Protein AF-A0A7Z8E195-F1 (afdb_monomer_lite)

Structure (mmCIF, N/CA/C/O backbone):
data_AF-A0A7Z8E195-F1
#
_entry.id   AF-A0A7Z8E195-F1
#
loop_
_atom_site.group_PDB
_atom_site.id
_atom_site.type_symbol
_atom_site.label_atom_id
_atom_site.label_alt_id
_atom_site.label_comp_id
_atom_site.label_asym_id
_atom_site.label_entity_id
_atom_site.label_seq_id
_atom_site.pdbx_PDB_ins_code
_atom_site.Cartn_x
_atom_site.Cartn_y
_atom_site.Cartn_z
_atom_site.occupancy
_atom_site.B_iso_or_equiv
_atom_site.auth_seq_id
_atom_site.auth_comp_id
_atom_site.auth_asym_id
_atom_site.auth_atom_id
_atom_site.pdbx_PDB_model_num
ATOM 1 N N . LEU A 1 1 ? 27.278 -2.577 -7.201 1.00 84.19 1 LEU A N 1
ATOM 2 C CA . LEU A 1 1 ? 26.077 -2.029 -6.515 1.00 84.19 1 LEU A CA 1
ATOM 3 C C . LEU A 1 1 ? 25.370 -0.929 -7.317 1.00 84.19 1 LEU A C 1
ATOM 5 O O . LEU A 1 1 ? 24.160 -1.011 -7.458 1.00 84.19 1 LEU A O 1
ATOM 9 N N . ILE A 1 2 ?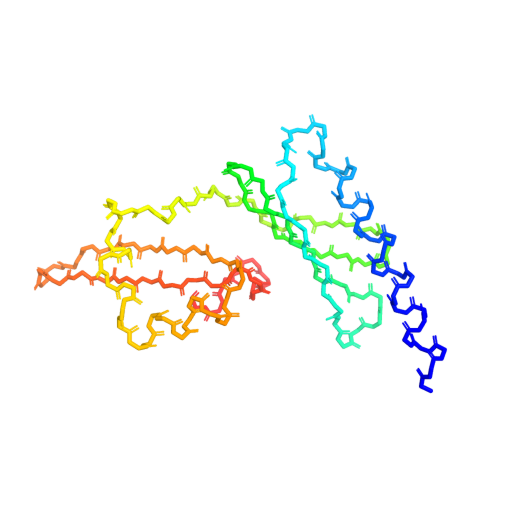 26.076 0.049 -7.899 1.00 95.19 2 ILE A N 1
ATOM 10 C CA . ILE A 1 2 ? 25.456 1.183 -8.627 1.00 95.19 2 ILE A CA 1
ATOM 11 C C . ILE A 1 2 ? 24.569 0.736 -9.806 1.00 95.19 2 ILE A C 1
ATOM 13 O O . ILE A 1 2 ? 23.389 1.075 -9.849 1.00 95.19 2 ILE A O 1
ATOM 17 N N . ILE A 1 3 ? 25.100 -0.089 -10.719 1.00 95.25 3 ILE A N 1
ATOM 18 C CA . ILE A 1 3 ? 24.363 -0.583 -11.901 1.00 95.25 3 ILE A CA 1
ATOM 19 C C . ILE A 1 3 ? 23.066 -1.297 -11.497 1.00 95.25 3 ILE A C 1
ATOM 21 O O . ILE A 1 3 ? 22.017 -1.071 -12.095 1.00 95.25 3 ILE A O 1
ATOM 25 N N . TYR A 1 4 ? 23.118 -2.112 -10.441 1.00 93.12 4 TYR A N 1
ATOM 26 C CA . TYR A 1 4 ? 21.950 -2.813 -9.911 1.00 93.12 4 TYR A CA 1
ATOM 27 C C . TYR A 1 4 ? 20.822 -1.837 -9.549 1.00 93.12 4 TYR A C 1
ATOM 29 O O . TYR A 1 4 ? 19.688 -2.022 -9.992 1.00 93.12 4 TYR A O 1
ATOM 37 N N . TYR A 1 5 ? 21.124 -0.768 -8.807 1.00 93.31 5 TYR A N 1
ATOM 38 C CA . TYR A 1 5 ? 20.111 0.219 -8.432 1.00 93.31 5 TYR A CA 1
ATOM 39 C C . TYR A 1 5 ? 19.608 1.023 -9.634 1.00 93.31 5 TYR A C 1
ATOM 41 O O . TYR A 1 5 ? 18.404 1.248 -9.725 1.00 93.31 5 TYR A O 1
ATOM 49 N N . ILE A 1 6 ? 20.467 1.362 -10.604 1.00 95.56 6 ILE A N 1
ATOM 50 C CA . ILE A 1 6 ? 20.041 2.008 -11.861 1.00 95.56 6 ILE A CA 1
ATOM 51 C C . ILE A 1 6 ? 18.995 1.149 -12.583 1.00 95.56 6 ILE A C 1
ATOM 53 O O . ILE A 1 6 ? 17.942 1.649 -12.985 1.00 95.56 6 ILE A O 1
ATOM 57 N N . VAL A 1 7 ? 19.255 -0.155 -12.723 1.00 94.31 7 VAL A N 1
ATOM 58 C CA . VAL A 1 7 ? 18.308 -1.084 -13.354 1.00 94.31 7 VAL A CA 1
ATOM 59 C C . VAL A 1 7 ? 17.014 -1.168 -12.545 1.00 94.31 7 VAL A C 1
ATOM 61 O O . VAL A 1 7 ? 15.929 -1.096 -13.122 1.00 94.31 7 VAL A O 1
ATOM 64 N N . ARG A 1 8 ? 17.097 -1.248 -11.211 1.00 93.69 8 ARG A N 1
ATOM 65 C CA . ARG A 1 8 ? 15.914 -1.298 -10.337 1.00 93.69 8 ARG A CA 1
ATOM 66 C C . ARG A 1 8 ? 15.046 -0.049 -10.465 1.00 93.69 8 ARG A C 1
ATOM 68 O O . ARG A 1 8 ? 13.836 -0.193 -10.614 1.00 93.69 8 ARG A O 1
ATOM 75 N N . PHE A 1 9 ? 15.634 1.145 -10.492 1.00 94.19 9 PHE A N 1
ATOM 76 C CA . PHE A 1 9 ? 14.886 2.389 -10.696 1.00 94.19 9 PHE A CA 1
ATOM 77 C C . PHE A 1 9 ? 14.206 2.438 -12.069 1.00 94.19 9 PHE A C 1
ATOM 79 O O . PHE A 1 9 ? 13.027 2.786 -12.160 1.00 94.19 9 PHE A O 1
ATOM 86 N N . LYS A 1 10 ? 14.902 2.017 -13.136 1.00 94.69 10 LYS A N 1
ATOM 87 C CA . LYS A 1 10 ? 14.307 1.922 -14.480 1.00 94.69 10 LYS A CA 1
ATOM 88 C C . LYS A 1 10 ? 13.117 0.960 -14.506 1.00 94.69 10 LYS A C 1
ATOM 90 O O . LYS A 1 10 ? 12.058 1.316 -15.017 1.00 94.69 10 LYS A O 1
ATOM 95 N N . MET A 1 11 ? 13.256 -0.229 -13.918 1.00 94.25 11 MET A N 1
ATOM 96 C CA . MET A 1 11 ? 12.164 -1.207 -13.825 1.00 94.25 11 MET A CA 1
ATOM 97 C C . MET A 1 11 ? 10.973 -0.667 -13.032 1.00 94.25 11 MET A C 1
ATOM 99 O O . MET A 1 11 ? 9.839 -0.784 -13.488 1.00 94.25 11 MET A O 1
ATOM 103 N N . GLN A 1 12 ? 11.224 -0.037 -11.883 1.00 94.75 12 GLN A N 1
ATOM 104 C CA . GLN A 1 12 ? 10.179 0.562 -11.055 1.00 94.75 12 GLN A CA 1
ATOM 105 C C . GLN A 1 12 ? 9.378 1.613 -11.835 1.00 94.75 12 GLN A C 1
ATOM 107 O O . GLN A 1 12 ? 8.150 1.620 -11.766 1.00 94.75 12 GLN A O 1
ATOM 112 N N . SER A 1 13 ? 10.060 2.460 -12.614 1.00 93.62 13 SER A N 1
ATOM 113 C CA . SER A 1 13 ? 9.423 3.472 -13.464 1.00 93.62 13 SER A CA 1
ATOM 114 C C . SER A 1 13 ? 8.544 2.847 -14.557 1.00 93.62 13 SER A C 1
ATOM 116 O O . SER A 1 13 ? 7.396 3.254 -14.741 1.00 93.62 13 SER A O 1
ATOM 118 N N . ILE A 1 14 ? 9.038 1.799 -15.227 1.00 93.56 14 ILE A N 1
ATOM 119 C CA . ILE A 1 14 ? 8.279 1.069 -16.256 1.00 93.56 14 ILE A CA 1
ATOM 120 C C . ILE A 1 14 ? 7.008 0.453 -15.661 1.00 93.56 14 ILE A C 1
ATOM 122 O O . ILE A 1 14 ? 5.923 0.641 -16.207 1.00 93.56 14 ILE A O 1
ATOM 126 N N . ILE A 1 15 ? 7.128 -0.238 -14.524 1.00 93.38 15 ILE A N 1
ATOM 127 C CA . ILE A 1 15 ? 5.989 -0.873 -13.845 1.00 93.38 15 ILE A CA 1
ATOM 128 C C . ILE A 1 15 ? 4.980 0.186 -13.399 1.00 93.38 15 ILE A C 1
ATOM 130 O O . ILE A 1 15 ? 3.783 0.009 -13.602 1.00 93.38 15 ILE A O 1
ATOM 134 N N . LYS A 1 16 ? 5.449 1.313 -12.849 1.00 92.56 16 LYS A N 1
ATOM 135 C CA . LYS A 1 16 ? 4.587 2.434 -12.453 1.00 92.56 16 LYS A CA 1
ATOM 136 C C . LYS A 1 16 ? 3.775 2.957 -13.640 1.00 92.56 16 LYS A C 1
ATOM 138 O O . LYS A 1 16 ? 2.568 3.124 -13.518 1.00 92.56 16 LYS A O 1
ATOM 143 N N . SER A 1 17 ? 4.418 3.176 -14.788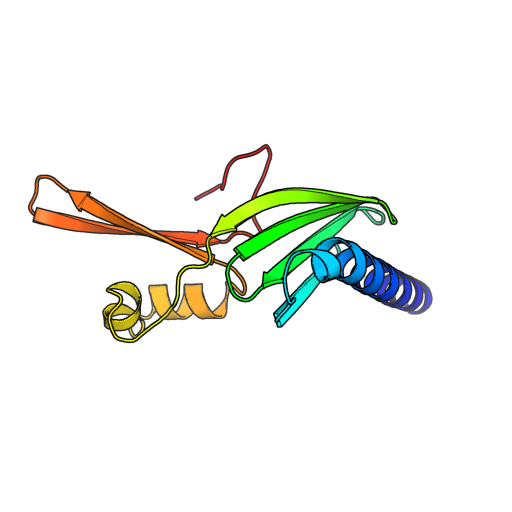 1.00 91.00 17 SER A N 1
ATOM 144 C CA . SER A 1 17 ? 3.736 3.640 -16.003 1.00 91.00 17 SER A CA 1
ATOM 145 C C . SER A 1 17 ? 2.694 2.634 -16.504 1.00 91.00 17 SER A C 1
ATOM 147 O O . SER A 1 17 ? 1.577 3.022 -16.832 1.00 91.00 17 SER A O 1
ATOM 149 N N . GLN A 1 18 ? 3.025 1.342 -16.522 1.00 90.50 18 GLN A N 1
ATOM 150 C CA . GLN A 1 18 ? 2.101 0.297 -16.969 1.00 90.50 18 GLN A CA 1
ATOM 151 C C . GLN A 1 18 ? 0.901 0.136 -16.037 1.00 90.50 18 GLN A C 1
ATOM 153 O O . GLN A 1 18 ? -0.225 0.004 -16.505 1.00 90.50 18 GLN A O 1
ATOM 158 N N . ALA A 1 19 ? 1.129 0.188 -14.727 1.00 88.44 19 ALA A N 1
ATOM 159 C CA . ALA A 1 19 ? 0.058 0.045 -13.754 1.00 88.44 19 ALA A CA 1
ATOM 160 C C . ALA A 1 19 ? -0.899 1.245 -13.785 1.00 88.44 19 ALA A C 1
ATOM 162 O O . ALA A 1 19 ? -2.103 1.059 -13.653 1.00 88.44 19 ALA A O 1
ATOM 163 N N . LEU A 1 20 ? -0.381 2.457 -14.034 1.00 86.62 20 LEU A N 1
ATOM 164 C CA . LEU A 1 20 ? -1.219 3.632 -14.278 1.00 86.62 20 LEU A CA 1
ATOM 165 C C . LEU A 1 20 ? -2.102 3.436 -15.510 1.00 86.62 20 LEU A C 1
ATOM 167 O O . LEU A 1 20 ? -3.306 3.620 -15.402 1.00 86.62 20 LEU A O 1
ATOM 171 N N . LYS A 1 21 ? -1.533 3.000 -16.642 1.00 86.69 21 LYS A N 1
ATOM 172 C CA . LYS A 1 21 ? -2.308 2.741 -17.867 1.00 86.69 21 LYS A CA 1
ATOM 173 C C . LYS A 1 21 ? -3.426 1.721 -17.653 1.00 86.69 21 LYS A C 1
ATOM 175 O O . LYS A 1 21 ? -4.508 1.914 -18.171 1.00 86.69 21 LYS A O 1
ATOM 180 N N . HIS A 1 22 ? -3.177 0.671 -16.871 1.00 82.50 22 HIS A N 1
ATOM 181 C CA . HIS A 1 22 ? -4.171 -0.379 -16.630 1.00 82.50 22 HIS A CA 1
ATOM 182 C C . HIS A 1 22 ? -5.396 0.097 -15.835 1.00 82.50 22 HIS A C 1
ATOM 184 O O . HIS A 1 22 ? -6.450 -0.512 -15.939 1.00 82.50 22 HIS A O 1
ATOM 190 N N . ILE A 1 23 ? -5.255 1.144 -15.013 1.00 79.75 23 ILE A N 1
ATOM 191 C CA . ILE A 1 23 ? -6.340 1.636 -14.146 1.00 79.75 23 ILE A CA 1
ATOM 192 C C . ILE A 1 23 ? -6.952 2.942 -14.662 1.00 79.75 23 ILE A C 1
ATOM 194 O O . ILE A 1 23 ? -8.117 3.206 -14.377 1.00 79.75 23 ILE A O 1
ATOM 198 N N . HIS A 1 24 ? -6.199 3.741 -15.425 1.00 74.88 24 HIS A N 1
ATOM 199 C CA . HIS A 1 24 ? -6.613 5.077 -15.863 1.00 74.88 24 HIS A CA 1
ATOM 200 C C . HIS A 1 24 ? -7.936 5.088 -16.638 1.00 74.88 24 HIS A C 1
ATOM 202 O O . HIS A 1 24 ? -8.697 6.039 -16.499 1.00 74.88 24 HIS A O 1
ATOM 208 N N . ASP A 1 25 ? -8.226 4.024 -17.387 1.00 68.75 25 ASP A N 1
ATOM 209 C CA . ASP A 1 25 ? -9.444 3.924 -18.195 1.00 68.75 25 ASP A CA 1
ATOM 210 C C . ASP A 1 25 ? -10.711 3.710 -17.343 1.00 68.75 25 ASP A C 1
ATOM 212 O O . ASP A 1 25 ? -11.810 4.045 -17.775 1.00 68.75 25 ASP A O 1
ATOM 216 N N . GLU A 1 26 ? -10.577 3.188 -16.117 1.00 69.25 26 GLU A N 1
ATOM 217 C CA . GLU A 1 26 ? -11.720 2.879 -15.248 1.00 69.25 26 GLU A CA 1
ATOM 218 C C . GLU A 1 26 ? -11.824 3.794 -14.019 1.00 69.25 26 GLU A C 1
ATOM 220 O O . GLU A 1 26 ? -12.921 4.049 -13.522 1.00 69.25 26 GLU A O 1
ATOM 225 N N . HIS A 1 27 ? -10.694 4.235 -13.457 1.00 76.44 27 HIS A N 1
ATOM 226 C CA . HIS A 1 27 ? -10.657 4.978 -12.196 1.00 76.44 27 HIS A CA 1
ATOM 227 C C . HIS A 1 27 ? -9.486 5.966 -12.173 1.00 76.44 27 HIS A C 1
ATOM 229 O O . HIS A 1 27 ? -8.367 5.624 -12.551 1.00 76.44 27 HIS A O 1
ATOM 235 N N . HIS A 1 28 ? -9.696 7.163 -11.620 1.00 77.94 28 HIS A N 1
ATOM 236 C CA . HIS A 1 28 ? -8.631 8.155 -11.451 1.00 77.94 28 HIS A CA 1
ATOM 237 C C . HIS A 1 28 ? -7.636 7.722 -10.352 1.00 77.94 28 HIS A C 1
ATOM 239 O O . HIS A 1 28 ? -8.018 7.617 -9.178 1.00 77.94 28 HIS A O 1
ATOM 245 N N . PRO A 1 29 ? -6.356 7.451 -10.687 1.00 79.44 29 PRO A N 1
ATOM 246 C CA . PRO A 1 29 ? -5.356 7.056 -9.704 1.00 79.44 29 PRO A CA 1
ATOM 247 C C . PRO A 1 29 ? -4.829 8.283 -8.948 1.00 79.44 29 PRO A C 1
ATOM 249 O O . PRO A 1 29 ? -4.228 9.182 -9.526 1.00 79.44 29 PRO A O 1
ATOM 252 N N . VAL A 1 30 ? -5.000 8.288 -7.627 1.00 81.88 30 VAL A N 1
ATOM 253 C CA . VAL A 1 30 ? -4.506 9.334 -6.717 1.00 81.88 30 VAL A CA 1
ATOM 254 C C . VAL A 1 30 ? -3.048 9.080 -6.349 1.00 81.88 30 VAL A C 1
ATOM 256 O O . VAL A 1 30 ? -2.230 9.997 -6.280 1.00 81.88 30 VAL A O 1
ATOM 259 N N . LYS A 1 31 ? -2.705 7.818 -6.072 1.00 84.38 31 LYS A N 1
ATOM 260 C CA . LYS A 1 31 ? -1.360 7.440 -5.637 1.00 84.38 31 LYS A CA 1
ATOM 261 C C . LYS A 1 31 ? -1.017 6.044 -6.115 1.00 84.38 31 LYS A C 1
ATOM 263 O O . LYS A 1 31 ? -1.862 5.162 -6.136 1.00 84.38 31 LYS A O 1
ATOM 268 N N . ILE A 1 32 ? 0.244 5.841 -6.465 1.00 88.56 32 ILE A N 1
ATOM 269 C CA . ILE A 1 32 ? 0.767 4.540 -6.864 1.00 88.56 32 ILE A CA 1
ATOM 270 C C . ILE A 1 32 ? 2.042 4.244 -6.088 1.00 88.56 32 ILE A C 1
ATOM 272 O O . ILE A 1 32 ? 2.955 5.073 -6.020 1.00 88.56 32 ILE A O 1
ATOM 276 N N . PHE A 1 33 ? 2.110 3.040 -5.539 1.00 89.31 33 PHE A N 1
ATOM 277 C CA . PHE A 1 33 ? 3.284 2.509 -4.877 1.00 89.31 33 PHE A CA 1
ATOM 278 C C . PHE A 1 33 ? 3.764 1.271 -5.618 1.00 89.31 33 PHE A C 1
ATOM 280 O O . PHE A 1 33 ? 3.020 0.325 -5.860 1.00 89.31 33 PHE A O 1
ATOM 287 N N . VAL A 1 34 ? 5.041 1.284 -5.985 1.00 92.12 34 VAL A N 1
ATOM 288 C CA . VAL A 1 34 ? 5.710 0.140 -6.602 1.00 92.12 34 VAL A CA 1
ATOM 289 C C . VAL A 1 34 ? 6.921 -0.173 -5.750 1.00 92.12 34 VAL A C 1
ATOM 291 O O . VAL A 1 34 ? 7.860 0.623 -5.708 1.00 92.12 34 VAL A O 1
ATOM 294 N N . ALA A 1 35 ? 6.890 -1.303 -5.049 1.00 91.00 35 ALA A N 1
ATOM 295 C CA . ALA A 1 35 ? 7.930 -1.674 -4.102 1.00 91.00 35 ALA A CA 1
ATOM 296 C C . ALA A 1 35 ? 8.722 -2.902 -4.583 1.00 91.00 35 ALA A C 1
ATOM 298 O O . ALA A 1 35 ? 8.128 -3.915 -4.979 1.00 91.00 35 ALA A O 1
ATOM 299 N N . PRO A 1 36 ? 10.064 -2.845 -4.524 1.00 92.62 36 PRO A N 1
ATOM 300 C CA . PRO A 1 36 ? 10.907 -3.994 -4.818 1.00 92.62 36 PRO A CA 1
ATOM 301 C C . PRO A 1 36 ? 10.652 -5.160 -3.851 1.00 92.62 36 PRO A C 1
ATOM 303 O O . PRO A 1 36 ? 10.328 -4.958 -2.680 1.00 92.62 36 PRO A O 1
ATOM 306 N N . THR A 1 37 ? 10.868 -6.395 -4.314 1.00 91.62 37 THR A N 1
ATOM 307 C CA . THR A 1 37 ? 10.986 -7.573 -3.433 1.00 91.62 37 THR A CA 1
ATOM 308 C C . THR A 1 37 ? 12.389 -8.178 -3.509 1.00 91.62 37 THR A C 1
ATOM 310 O O . THR A 1 37 ? 13.194 -7.776 -4.357 1.00 91.62 37 THR A O 1
ATOM 313 N N . MET A 1 38 ? 12.667 -9.164 -2.645 1.00 89.94 38 MET A N 1
ATOM 314 C CA . MET A 1 38 ? 13.898 -9.966 -2.701 1.00 89.94 38 MET A CA 1
ATOM 315 C C . MET A 1 38 ? 14.055 -10.695 -4.045 1.00 89.94 38 MET A C 1
ATOM 317 O O . MET A 1 38 ? 15.166 -10.850 -4.538 1.00 89.94 38 MET A O 1
ATOM 321 N N . LYS A 1 39 ? 12.948 -11.109 -4.680 1.00 92.06 39 LYS A N 1
ATOM 322 C CA . LYS A 1 39 ? 12.979 -11.706 -6.021 1.00 92.06 39 LYS A CA 1
ATOM 323 C C . LYS A 1 39 ? 13.073 -10.587 -7.059 1.00 92.06 39 LYS A C 1
ATOM 325 O O . LYS A 1 39 ? 12.172 -9.759 -7.155 1.00 92.06 39 LYS A O 1
ATOM 330 N N . PHE A 1 40 ? 14.137 -10.580 -7.862 1.00 90.75 40 PHE A N 1
ATOM 331 C CA . PHE A 1 40 ? 14.474 -9.459 -8.751 1.00 90.75 40 PHE A CA 1
ATOM 332 C C . PHE A 1 40 ? 13.344 -9.040 -9.710 1.00 90.75 40 PHE A C 1
ATOM 334 O O . PHE A 1 40 ? 13.054 -7.852 -9.846 1.00 90.75 40 PHE A O 1
ATOM 341 N N . MET A 1 41 ? 12.663 -10.010 -10.324 1.00 93.31 41 MET A N 1
ATOM 342 C CA . MET A 1 41 ? 11.559 -9.749 -11.256 1.00 93.31 41 MET A CA 1
ATOM 343 C C . MET A 1 41 ? 10.215 -9.514 -10.569 1.00 93.31 41 MET A C 1
ATOM 345 O O . MET A 1 41 ? 9.271 -9.101 -11.231 1.00 93.31 41 MET A O 1
ATOM 349 N N . LYS A 1 42 ? 10.098 -9.763 -9.261 1.00 94.00 42 LYS A N 1
ATOM 350 C CA . LYS A 1 42 ? 8.833 -9.631 -8.541 1.00 94.00 42 LYS A CA 1
ATOM 351 C C . LYS A 1 42 ? 8.764 -8.282 -7.838 1.00 94.00 42 LYS A C 1
ATOM 353 O O . LYS A 1 42 ? 9.636 -7.934 -7.039 1.00 94.00 42 LYS A O 1
ATOM 358 N N . TRP A 1 43 ? 7.674 -7.576 -8.081 1.00 94.06 43 TRP A N 1
ATOM 359 C CA . TRP A 1 43 ? 7.380 -6.270 -7.509 1.00 94.06 43 TRP A CA 1
ATOM 360 C C . TRP A 1 43 ? 6.000 -6.293 -6.865 1.00 94.06 43 TRP A C 1
ATOM 362 O O . TRP A 1 43 ? 5.110 -7.020 -7.308 1.00 94.06 43 TRP A O 1
ATOM 372 N N . ARG A 1 44 ? 5.832 -5.520 -5.796 1.00 91.75 44 ARG A N 1
ATOM 373 C CA . ARG A 1 44 ? 4.514 -5.209 -5.235 1.00 91.75 44 ARG A CA 1
ATOM 374 C C . ARG A 1 44 ? 4.009 -3.939 -5.895 1.00 91.75 44 ARG A C 1
ATOM 376 O O . ARG A 1 44 ? 4.794 -3.008 -6.069 1.00 91.75 44 ARG A O 1
ATOM 383 N N . VAL A 1 45 ? 2.745 -3.941 -6.291 1.00 92.12 45 VAL A N 1
ATOM 384 C CA . VAL A 1 45 ? 2.099 -2.820 -6.969 1.00 92.12 45 VAL A CA 1
ATOM 385 C C . VAL A 1 45 ? 0.808 -2.525 -6.231 1.00 92.12 45 VAL A C 1
ATOM 387 O O . VAL A 1 45 ? -0.032 -3.406 -6.084 1.00 92.12 45 VAL A O 1
ATOM 390 N N . GLU A 1 46 ? 0.666 -1.295 -5.770 1.00 90.00 46 GLU A N 1
ATOM 391 C CA . GLU A 1 46 ? -0.504 -0.815 -5.047 1.00 90.00 46 GLU A CA 1
ATOM 392 C C . GLU A 1 46 ? -0.954 0.495 -5.682 1.00 90.00 46 GLU A C 1
ATOM 394 O O . GLU A 1 46 ? -0.130 1.374 -5.955 1.00 90.00 46 GLU A O 1
ATOM 399 N N . ILE A 1 47 ? -2.252 0.625 -5.942 1.00 90.31 47 ILE A N 1
ATOM 400 C CA . ILE A 1 47 ? -2.825 1.831 -6.539 1.00 90.31 47 ILE A CA 1
ATOM 401 C C . ILE A 1 47 ? -4.001 2.284 -5.696 1.00 90.31 47 ILE A C 1
ATOM 403 O O . ILE A 1 47 ? -4.952 1.538 -5.489 1.00 90.31 47 ILE A O 1
ATOM 407 N N . HIS A 1 48 ? -3.931 3.530 -5.247 1.00 88.69 48 HIS A N 1
ATOM 408 C CA . HIS A 1 48 ? -5.033 4.223 -4.610 1.00 88.69 48 HIS A CA 1
ATOM 409 C C . HIS A 1 48 ? -5.772 5.011 -5.668 1.00 88.69 48 HIS A C 1
ATOM 411 O O . HIS A 1 48 ? -5.180 5.839 -6.366 1.00 88.69 48 HIS A O 1
ATOM 417 N N . THR A 1 49 ? -7.070 4.796 -5.735 1.00 89.12 49 THR A N 1
ATOM 418 C CA . THR A 1 49 ? -7.987 5.633 -6.501 1.00 89.12 49 THR A CA 1
ATOM 419 C C . THR A 1 49 ? -8.870 6.415 -5.534 1.00 89.12 49 THR A C 1
ATOM 421 O O . THR A 1 49 ? -8.708 6.354 -4.310 1.00 89.12 49 THR A O 1
ATOM 424 N N . GLU A 1 50 ? -9.800 7.192 -6.068 1.00 86.25 50 GLU A N 1
ATOM 425 C CA . GLU A 1 50 ? -10.781 7.911 -5.253 1.00 86.25 50 GLU A CA 1
ATOM 426 C C . GLU A 1 50 ? -11.669 6.949 -4.450 1.00 86.25 50 GLU A C 1
ATOM 428 O O . GLU A 1 50 ? -11.908 7.174 -3.265 1.00 86.25 50 GLU A O 1
ATOM 433 N N . ASN A 1 51 ? -12.079 5.837 -5.071 1.00 88.44 51 ASN A N 1
ATOM 434 C CA . ASN A 1 51 ? -13.102 4.935 -4.533 1.00 88.44 51 ASN A CA 1
ATOM 435 C C . ASN A 1 51 ? -12.583 3.544 -4.151 1.00 88.44 51 ASN A C 1
ATOM 437 O O . ASN A 1 51 ? -13.228 2.848 -3.366 1.00 88.44 51 ASN A O 1
ATOM 441 N N . TYR A 1 52 ? -11.442 3.124 -4.698 1.00 90.12 52 TYR A N 1
ATOM 442 C CA . TYR A 1 52 ? -10.901 1.775 -4.526 1.00 90.12 52 TYR A CA 1
ATOM 443 C C . TYR A 1 52 ? -9.389 1.767 -4.327 1.00 90.12 52 TYR A C 1
ATOM 445 O O . TYR A 1 52 ? -8.658 2.564 -4.917 1.00 90.12 52 TYR A O 1
ATOM 453 N N . ASP A 1 53 ? -8.938 0.787 -3.562 1.00 90.25 53 ASP A N 1
ATOM 454 C CA . ASP A 1 53 ? -7.542 0.453 -3.359 1.00 90.25 53 ASP A CA 1
ATOM 455 C C . ASP A 1 53 ? -7.255 -0.896 -4.028 1.00 90.25 53 ASP A C 1
ATOM 457 O O . ASP A 1 53 ? -7.893 -1.912 -3.737 1.00 90.25 53 ASP A O 1
ATOM 461 N N . TYR A 1 54 ? -6.306 -0.895 -4.960 1.00 90.44 54 TYR A N 1
ATOM 462 C CA . TYR A 1 54 ? -5.906 -2.064 -5.735 1.00 90.44 54 TYR A CA 1
ATOM 463 C C . TYR A 1 54 ? -4.589 -2.607 -5.206 1.00 90.44 54 TYR A C 1
ATOM 465 O O . TYR A 1 54 ? -3.600 -1.875 -5.121 1.00 90.44 54 TYR A O 1
ATOM 473 N N . VAL A 1 55 ? -4.555 -3.906 -4.913 1.00 90.88 55 VAL A N 1
ATOM 474 C CA . VAL A 1 55 ? -3.359 -4.602 -4.430 1.00 90.88 55 VAL A CA 1
ATOM 475 C C . VAL A 1 55 ? -2.966 -5.661 -5.438 1.00 90.88 55 VAL A C 1
ATOM 477 O O . VAL A 1 55 ? -3.748 -6.542 -5.791 1.00 90.88 55 VAL A O 1
ATOM 480 N N . GLY A 1 56 ? -1.724 -5.605 -5.894 1.00 91.50 56 GLY A N 1
ATOM 481 C CA . GLY A 1 56 ? -1.241 -6.479 -6.940 1.00 91.50 56 GLY A CA 1
ATOM 482 C C . GLY A 1 56 ? 0.247 -6.753 -6.874 1.00 91.50 56 GLY A C 1
ATOM 483 O O . GLY A 1 56 ? 1.002 -6.309 -6.001 1.00 91.50 56 GLY A O 1
ATOM 484 N N . ARG A 1 57 ? 0.680 -7.553 -7.838 1.00 92.25 57 ARG A N 1
ATOM 485 C CA . ARG A 1 57 ? 2.080 -7.901 -8.037 1.00 92.25 57 ARG A CA 1
ATOM 486 C C . ARG A 1 57 ? 2.421 -7.772 -9.503 1.00 92.25 57 ARG A C 1
ATOM 488 O O . ARG A 1 57 ? 1.618 -8.119 -10.361 1.00 92.25 57 ARG A O 1
ATOM 495 N N . ALA A 1 58 ? 3.640 -7.331 -9.764 1.00 94.06 58 ALA A N 1
ATOM 496 C CA . ALA A 1 58 ? 4.233 -7.405 -11.085 1.00 94.06 58 ALA A CA 1
ATOM 497 C C . ALA A 1 58 ? 5.285 -8.511 -11.127 1.00 94.06 58 ALA A C 1
ATOM 499 O O . ALA A 1 58 ? 6.104 -8.634 -10.210 1.00 94.06 58 ALA A O 1
ATOM 50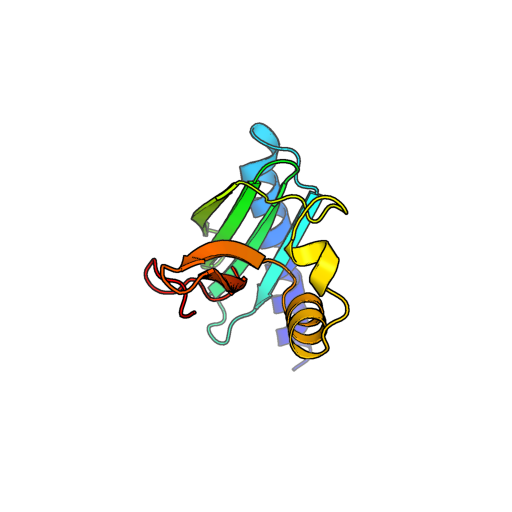0 N N . TYR A 1 59 ? 5.272 -9.297 -12.199 1.00 93.38 59 TYR A N 1
ATOM 501 C CA . TYR A 1 59 ? 6.386 -10.150 -12.593 1.00 93.38 59 TYR A CA 1
ATOM 502 C C . TYR A 1 59 ? 6.975 -9.602 -13.896 1.00 93.38 59 TYR A C 1
ATOM 504 O O . TYR A 1 59 ? 6.370 -9.695 -14.964 1.00 93.38 59 TYR A O 1
ATOM 512 N N . GLY A 1 60 ? 8.134 -8.949 -13.799 1.00 89.44 60 GLY A N 1
ATOM 513 C CA . GLY A 1 60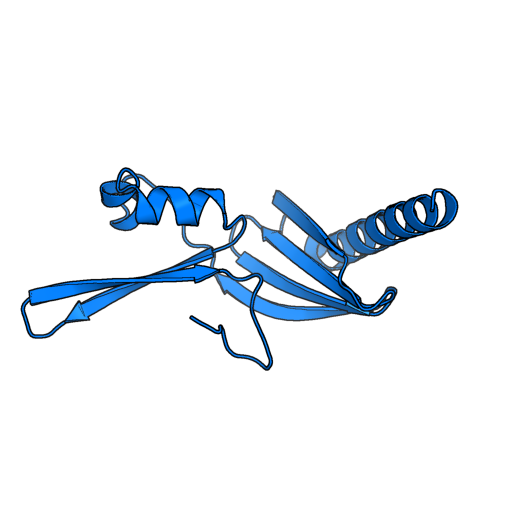 ? 8.686 -8.147 -14.887 1.00 89.44 60 GLY A CA 1
ATOM 514 C C . GLY A 1 60 ? 7.757 -6.978 -15.221 1.00 89.44 60 GLY A C 1
ATOM 515 O O . GLY A 1 60 ? 7.656 -6.032 -14.447 1.00 89.44 60 GLY A O 1
ATOM 516 N N . ARG A 1 61 ? 7.090 -7.060 -16.376 1.00 86.38 61 ARG A N 1
ATOM 517 C CA . ARG A 1 61 ? 6.121 -6.070 -16.883 1.00 86.38 61 ARG A CA 1
ATOM 518 C C . ARG A 1 61 ? 4.660 -6.516 -16.743 1.00 86.38 61 ARG A C 1
ATOM 520 O O . ARG A 1 61 ? 3.751 -5.727 -16.959 1.00 86.38 61 ARG A O 1
ATOM 527 N N . ASN A 1 62 ? 4.420 -7.771 -16.379 1.00 90.75 62 ASN A N 1
ATOM 528 C CA . ASN A 1 62 ? 3.062 -8.289 -16.275 1.00 90.75 62 ASN A CA 1
ATOM 529 C C . ASN A 1 62 ? 2.531 -7.984 -14.881 1.00 90.75 62 ASN A C 1
ATOM 531 O O . ASN A 1 62 ? 3.085 -8.477 -13.896 1.00 90.75 62 ASN A O 1
ATOM 535 N N . ILE A 1 63 ? 1.492 -7.157 -14.806 1.00 91.38 63 ILE A N 1
ATOM 536 C CA . ILE A 1 63 ? 0.851 -6.748 -13.558 1.00 91.38 63 ILE A CA 1
ATOM 537 C C . ILE A 1 63 ? -0.425 -7.560 -13.381 1.00 91.38 63 ILE A C 1
ATOM 539 O O . ILE A 1 63 ? -1.222 -7.691 -14.304 1.00 91.38 63 ILE A O 1
ATOM 543 N N . THR A 1 64 ? -0.621 -8.088 -12.179 1.00 91.06 64 THR A N 1
ATOM 544 C CA . THR A 1 64 ? -1.847 -8.779 -11.789 1.00 91.06 64 THR A CA 1
ATOM 545 C C . THR A 1 64 ? -2.328 -8.207 -10.468 1.00 91.06 64 THR A C 1
ATOM 547 O O . THR A 1 64 ? -1.607 -8.259 -9.464 1.00 91.06 64 THR A O 1
ATOM 550 N N . PHE A 1 65 ? -3.543 -7.667 -10.464 1.00 89.69 65 PHE A N 1
ATOM 551 C CA . PHE A 1 65 ? -4.223 -7.233 -9.249 1.00 89.69 65 PHE A CA 1
ATOM 552 C C . PHE A 1 65 ? -4.895 -8.443 -8.607 1.00 89.69 65 PHE A C 1
ATOM 554 O O . PHE A 1 65 ? -5.646 -9.165 -9.252 1.00 89.69 65 PHE A O 1
ATOM 561 N N . SER A 1 66 ? -4.532 -8.719 -7.358 1.00 88.06 66 SER A N 1
ATOM 562 C CA . SER A 1 66 ? -5.052 -9.851 -6.590 1.00 88.06 66 SER A CA 1
ATOM 563 C C . SER A 1 66 ? -6.246 -9.462 -5.728 1.00 88.06 66 SER A C 1
ATOM 565 O O . SER A 1 66 ? -7.015 -10.342 -5.364 1.00 88.06 66 SER A O 1
ATOM 567 N N . ASP A 1 67 ? -6.381 -8.180 -5.385 1.00 87.44 67 ASP A N 1
ATOM 568 C CA . ASP A 1 67 ? -7.519 -7.679 -4.621 1.00 87.44 67 ASP A CA 1
ATOM 569 C C . ASP A 1 67 ? -7.885 -6.249 -5.047 1.00 87.44 67 ASP A C 1
ATOM 571 O O . ASP A 1 67 ? -7.023 -5.464 -5.466 1.00 87.44 67 ASP A O 1
ATOM 575 N N . LYS A 1 68 ? -9.176 -5.936 -4.931 1.00 90.06 68 LYS A N 1
ATOM 576 C CA . LYS A 1 68 ? -9.784 -4.622 -5.151 1.00 90.06 68 LYS A CA 1
ATOM 577 C C . LYS A 1 68 ? -10.696 -4.345 -3.964 1.00 90.06 68 LYS A C 1
ATOM 579 O O . LYS A 1 68 ? -11.784 -4.907 -3.851 1.00 90.06 68 LYS A O 1
ATOM 584 N N . VAL A 1 69 ? -10.270 -3.438 -3.098 1.00 87.56 69 VAL A N 1
ATOM 585 C CA . VAL A 1 69 ? -10.989 -3.109 -1.867 1.00 87.56 69 VAL A CA 1
ATOM 586 C C . VAL A 1 69 ? -11.632 -1.738 -2.012 1.00 87.56 69 VAL A C 1
ATOM 588 O O . VAL A 1 69 ? -11.007 -0.803 -2.507 1.00 87.56 69 VAL A O 1
ATOM 591 N N . LYS A 1 70 ? -12.891 -1.592 -1.586 1.00 88.88 70 LYS A N 1
ATOM 592 C CA . LYS A 1 70 ? -13.534 -0.274 -1.522 1.00 88.88 70 LYS A CA 1
ATOM 593 C C . LYS A 1 70 ? -12.826 0.581 -0.475 1.00 88.88 70 LYS A C 1
ATOM 595 O O . LYS A 1 70 ? -12.669 0.160 0.671 1.00 88.88 70 LYS A O 1
ATOM 600 N N . ARG A 1 71 ? -12.429 1.784 -0.873 1.00 86.06 71 ARG A N 1
ATOM 601 C CA . ARG A 1 71 ? -11.704 2.709 -0.014 1.00 86.06 71 ARG A CA 1
ATOM 602 C C . ARG A 1 71 ? -12.596 3.162 1.136 1.00 86.06 71 ARG A C 1
ATOM 604 O O . ARG A 1 71 ? -13.726 3.607 0.930 1.00 86.06 71 ARG A O 1
ATOM 611 N N . GLN A 1 72 ? -12.068 3.069 2.349 1.00 87.44 72 GLN A N 1
ATOM 612 C CA . GLN A 1 72 ? -12.701 3.629 3.536 1.00 87.44 72 GLN A CA 1
ATOM 613 C C . GLN A 1 72 ? -12.139 5.031 3.770 1.00 87.44 72 GLN A C 1
ATOM 615 O O . GLN A 1 72 ? -10.924 5.231 3.818 1.00 87.44 72 GLN A O 1
ATOM 620 N N . GLN A 1 73 ? -13.019 6.025 3.875 1.00 83.94 73 GLN A N 1
ATOM 621 C CA . GLN A 1 73 ? -12.596 7.394 4.144 1.00 83.94 73 GLN A CA 1
ATOM 622 C C . GLN A 1 73 ? -12.194 7.526 5.610 1.00 83.94 73 GLN A C 1
ATOM 624 O O . GLN A 1 73 ? -12.970 7.211 6.506 1.00 83.94 73 GLN A O 1
ATOM 629 N N . PHE A 1 74 ? -10.973 7.992 5.854 1.00 86.38 74 PHE A N 1
ATOM 630 C CA . PHE A 1 74 ? -10.504 8.325 7.194 1.00 86.38 74 PHE A CA 1
ATOM 631 C C . PHE A 1 74 ? -10.965 9.748 7.533 1.00 86.38 74 PHE A C 1
ATO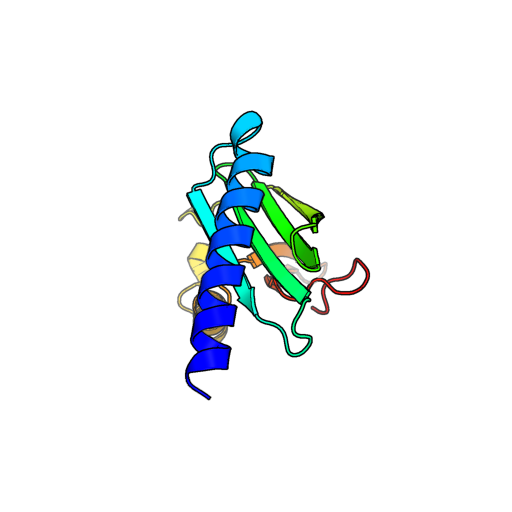M 633 O O . PHE A 1 74 ? -10.215 10.708 7.349 1.00 86.38 74 PHE A O 1
ATOM 640 N N . SER A 1 75 ? -12.231 9.883 7.937 1.00 87.50 75 SER A N 1
ATOM 641 C CA . SER A 1 75 ? -12.881 11.166 8.239 1.00 87.50 75 SER A CA 1
ATOM 642 C C . SER A 1 75 ? -13.185 11.325 9.736 1.00 87.50 75 SER A C 1
ATOM 644 O O . SER A 1 75 ? -13.221 10.318 10.454 1.00 87.50 75 SER A O 1
ATOM 646 N N . PRO A 1 76 ? -13.431 12.564 10.216 1.00 88.38 76 PRO A N 1
ATOM 647 C CA . PRO A 1 76 ? -13.763 12.843 11.613 1.00 88.38 76 PRO A CA 1
ATOM 648 C C . PRO A 1 76 ? -14.904 12.020 12.212 1.00 88.38 76 PRO A C 1
ATOM 650 O O . PRO A 1 76 ? -14.873 11.715 13.403 1.00 88.38 76 PRO A O 1
ATOM 653 N N . ASP A 1 77 ? -15.858 11.612 11.378 1.00 87.44 77 ASP A N 1
ATOM 654 C CA . ASP A 1 77 ? -17.053 10.869 11.785 1.00 87.44 77 ASP A CA 1
ATOM 655 C C . ASP A 1 77 ? -16.782 9.373 12.013 1.00 87.44 77 ASP A C 1
ATOM 657 O O . ASP A 1 77 ? -17.636 8.638 12.508 1.00 87.44 77 ASP A O 1
ATOM 661 N N . THR A 1 78 ? -15.594 8.886 11.642 1.00 88.81 78 THR A N 1
ATOM 662 C CA . THR A 1 78 ? -15.234 7.475 11.808 1.00 88.81 78 THR A CA 1
ATOM 663 C C . THR A 1 78 ? -14.689 7.187 13.202 1.00 88.81 78 THR A C 1
ATOM 665 O O . THR A 1 78 ? -13.878 7.938 13.743 1.00 88.81 78 THR A O 1
ATOM 668 N N . LEU A 1 79 ? -15.049 6.028 13.762 1.00 87.44 79 LEU A N 1
ATOM 669 C CA . LEU A 1 79 ? -14.521 5.572 15.053 1.00 87.44 79 LEU A CA 1
ATOM 670 C C . LEU A 1 79 ? -12.985 5.532 15.063 1.00 87.44 79 LEU A C 1
ATOM 672 O O . LEU A 1 79 ? -12.361 5.928 16.043 1.00 87.44 79 LEU A O 1
ATOM 676 N N . LEU A 1 80 ? -12.366 5.119 13.947 1.00 90.62 80 LEU A N 1
ATOM 677 C CA . LEU A 1 80 ? -10.909 5.079 13.821 1.00 90.62 80 LEU A CA 1
ATOM 678 C C . LEU A 1 80 ? -10.276 6.472 13.976 1.00 90.62 80 LEU A C 1
ATOM 680 O O . LEU A 1 80 ? -9.193 6.593 14.546 1.00 90.62 80 LEU A O 1
ATOM 684 N N . TRP A 1 81 ? -10.940 7.530 13.501 1.00 92.38 81 TRP A N 1
ATOM 685 C CA . TRP A 1 81 ? -10.459 8.897 13.678 1.00 92.38 81 TRP A CA 1
ATOM 686 C C . TRP A 1 81 ? -10.490 9.340 15.137 1.00 92.38 81 TRP A C 1
ATOM 688 O O . TRP A 1 81 ? -9.543 9.978 15.595 1.00 92.38 81 TRP A O 1
ATOM 698 N N . GLN A 1 82 ? -11.542 8.981 15.873 1.00 91.62 82 GLN A N 1
ATOM 699 C CA . GLN A 1 82 ? -11.703 9.351 17.282 1.00 91.62 82 GLN A CA 1
ATOM 700 C C . GLN A 1 82 ? -10.576 8.778 18.150 1.00 91.62 82 GLN A C 1
ATOM 702 O O . GLN A 1 82 ? -10.082 9.439 19.059 1.00 91.62 82 GLN A O 1
ATOM 707 N N . ILE A 1 83 ? -10.108 7.576 17.814 1.00 91.69 83 ILE A N 1
ATOM 708 C CA . ILE A 1 83 ? -9.067 6.864 18.565 1.00 91.69 83 ILE A CA 1
ATOM 709 C C . ILE A 1 83 ? -7.663 7.006 17.966 1.00 91.69 83 ILE A C 1
ATOM 711 O O . ILE A 1 83 ? -6.707 6.462 18.512 1.00 91.69 83 ILE A O 1
ATOM 715 N N . LYS A 1 84 ? -7.487 7.754 16.869 1.00 92.38 84 LYS A N 1
ATOM 716 C CA . LYS A 1 84 ? -6.206 7.851 16.136 1.00 92.38 84 LYS A CA 1
ATOM 717 C C . LYS A 1 84 ? -5.026 8.355 16.973 1.00 92.38 84 LYS A C 1
ATOM 719 O O . LYS A 1 84 ? -3.874 8.172 16.587 1.00 92.38 84 LYS A O 1
ATOM 724 N N . SER A 1 85 ? -5.310 9.059 18.071 1.00 93.31 85 SER A N 1
ATOM 725 C CA . SER A 1 85 ? -4.304 9.619 18.978 1.00 93.31 85 SER A CA 1
ATOM 726 C C . SER A 1 85 ? -3.647 8.560 19.862 1.00 93.31 85 SER A C 1
ATOM 728 O O . SER A 1 85 ? -2.555 8.813 20.379 1.00 93.31 85 SER A O 1
ATOM 730 N N . ASN A 1 86 ? -4.276 7.388 20.005 1.00 94.94 86 ASN A N 1
ATOM 731 C CA . ASN A 1 86 ? -3.701 6.241 20.692 1.00 94.94 86 ASN A CA 1
ATOM 732 C C . ASN A 1 86 ? -2.325 5.878 20.067 1.00 94.94 86 ASN A C 1
ATOM 734 O O . ASN A 1 86 ? -2.205 5.853 18.836 1.00 94.94 86 ASN A O 1
ATOM 738 N N . PRO A 1 87 ? -1.269 5.643 20.874 1.00 95.19 87 PRO A N 1
ATOM 739 C CA . PRO A 1 87 ? 0.084 5.400 20.372 1.00 95.19 87 PRO A CA 1
ATOM 740 C C . PRO A 1 87 ? 0.201 4.212 19.417 1.00 95.19 87 PRO A C 1
ATOM 742 O O . PRO A 1 87 ? 0.899 4.324 18.406 1.00 95.19 87 PRO A O 1
ATOM 745 N N . GLU A 1 88 ? -0.480 3.106 19.701 1.00 92.19 88 GLU A N 1
ATOM 746 C CA . GLU A 1 88 ? -0.444 1.876 18.912 1.00 92.19 88 GLU A CA 1
ATOM 747 C C . GLU A 1 88 ? -1.092 2.106 17.543 1.00 92.19 88 GLU A C 1
ATOM 749 O O . GLU A 1 88 ? -0.488 1.835 16.501 1.00 92.19 88 GLU A O 1
ATOM 754 N N . ILE A 1 89 ? -2.277 2.722 17.531 1.00 92.38 89 ILE A N 1
ATOM 755 C CA . ILE A 1 89 ? -3.010 3.055 16.304 1.00 92.38 89 ILE A CA 1
ATOM 756 C C . ILE A 1 89 ? -2.228 4.067 15.474 1.00 92.38 89 ILE A C 1
ATOM 758 O O . ILE A 1 89 ? -2.017 3.871 14.278 1.00 92.38 89 ILE A O 1
ATOM 762 N N . ARG A 1 90 ? -1.723 5.131 16.102 1.00 93.12 90 ARG A N 1
ATOM 763 C CA . ARG A 1 90 ? -0.883 6.127 15.430 1.00 93.12 90 ARG A CA 1
ATOM 764 C C . ARG A 1 90 ? 0.360 5.494 14.809 1.00 93.12 90 ARG A C 1
ATOM 766 O O . ARG A 1 90 ? 0.773 5.903 13.725 1.00 93.12 90 ARG A O 1
ATOM 773 N N . THR A 1 91 ? 0.964 4.522 15.488 1.00 93.69 91 THR A N 1
ATOM 774 C CA . THR A 1 91 ? 2.133 3.794 14.982 1.00 93.69 91 THR A CA 1
ATOM 775 C C . THR A 1 91 ? 1.761 2.966 13.759 1.00 93.69 91 THR A C 1
ATOM 777 O O . THR A 1 91 ? 2.438 3.069 12.735 1.00 93.69 91 THR A O 1
ATOM 780 N N . PHE A 1 92 ? 0.641 2.240 13.809 1.00 92.00 92 PHE A N 1
ATOM 781 C CA . PHE A 1 92 ? 0.125 1.500 12.660 1.00 92.00 92 PHE A CA 1
ATOM 782 C C . PHE A 1 92 ? -0.140 2.418 11.457 1.00 92.00 92 PHE A C 1
ATOM 784 O O . PHE A 1 92 ? 0.362 2.154 10.367 1.00 92.00 92 PHE A O 1
ATOM 791 N N . LEU A 1 93 ? -0.852 3.532 11.657 1.00 90.50 93 LEU A N 1
ATOM 792 C CA . LEU A 1 93 ? -1.190 4.491 10.595 1.00 90.50 93 LEU A CA 1
ATOM 793 C C . LEU A 1 93 ? 0.046 5.139 9.954 1.00 90.50 93 LEU A C 1
ATOM 795 O O . LEU A 1 93 ? 0.023 5.493 8.778 1.00 90.50 93 LEU A O 1
ATOM 799 N N . LYS A 1 94 ? 1.135 5.304 10.714 1.00 90.31 94 LYS A N 1
ATOM 800 C CA . LYS A 1 94 ? 2.419 5.777 10.175 1.00 90.31 94 LYS A CA 1
ATOM 801 C C . LYS A 1 94 ? 3.157 4.688 9.398 1.00 90.31 94 LYS A C 1
ATOM 803 O O . LYS A 1 94 ? 3.795 4.984 8.392 1.00 90.31 94 LYS A O 1
ATOM 808 N N . PHE A 1 95 ? 3.103 3.448 9.877 1.00 88.38 95 PHE A N 1
ATOM 809 C CA . PHE A 1 95 ? 3.786 2.314 9.259 1.00 88.38 95 PHE A CA 1
ATOM 810 C C . PHE A 1 95 ? 3.103 1.852 7.965 1.00 88.38 95 PHE A C 1
ATOM 812 O O . PHE A 1 95 ? 3.774 1.475 6.995 1.00 88.38 95 PHE A O 1
ATOM 819 N N . SER A 1 96 ? 1.771 1.864 7.956 1.00 87.12 96 SER A N 1
ATOM 820 C CA . SER A 1 96 ? 0.945 1.365 6.869 1.00 87.12 96 SER A CA 1
ATOM 821 C C . SER A 1 96 ? 0.519 2.484 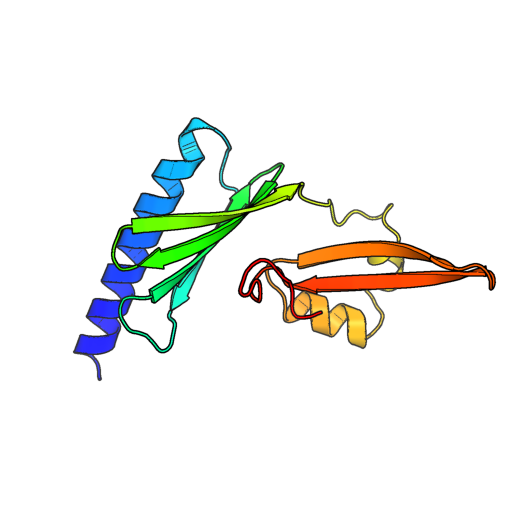5.933 1.00 87.12 96 SER A C 1
ATOM 823 O O . SER A 1 96 ? -0.305 3.330 6.264 1.00 87.12 96 SER A O 1
ATOM 825 N N . SER A 1 97 ? 1.075 2.479 4.723 1.00 78.75 97 SER A N 1
ATOM 826 C CA . SER A 1 97 ? 0.684 3.427 3.678 1.00 78.75 97 SER A CA 1
ATOM 827 C C . SER A 1 97 ? -0.685 3.121 3.074 1.00 78.75 97 SER A C 1
ATOM 829 O O . SER A 1 97 ? -1.275 4.014 2.471 1.00 78.75 97 SER A O 1
ATOM 831 N N . ILE A 1 98 ? -1.154 1.879 3.205 1.00 83.81 98 ILE A N 1
ATOM 832 C CA . ILE A 1 98 ? -2.388 1.367 2.614 1.00 83.81 98 ILE A CA 1
ATOM 833 C C . ILE A 1 98 ? -3.003 0.345 3.570 1.00 83.81 98 ILE A C 1
ATOM 835 O O . ILE A 1 98 ? -2.418 -0.698 3.870 1.00 83.81 98 ILE A O 1
ATOM 839 N N . TYR A 1 99 ? -4.186 0.663 4.074 1.00 88.88 99 TYR A N 1
ATOM 840 C CA . TYR A 1 99 ? -4.849 -0.130 5.094 1.00 88.88 99 TYR A CA 1
ATOM 841 C C . TYR A 1 99 ? -6.363 -0.048 4.945 1.00 88.88 99 TYR A C 1
ATOM 843 O O . TYR A 1 99 ? -6.904 0.884 4.352 1.00 88.88 99 TYR A O 1
ATOM 851 N N . ARG A 1 100 ? -7.040 -1.018 5.545 1.00 89.25 100 ARG A N 1
ATOM 852 C CA . ARG A 1 100 ? -8.474 -0.988 5.832 1.00 89.25 100 ARG A CA 1
ATOM 853 C C . ARG A 1 100 ? -8.675 -1.240 7.316 1.00 89.25 100 ARG A C 1
ATOM 855 O O . ARG A 1 100 ? -7.801 -1.799 7.981 1.00 89.25 100 ARG A O 1
ATOM 862 N N . TRP A 1 101 ? -9.841 -0.884 7.824 1.00 91.12 101 TRP A N 1
ATOM 863 C CA . TRP A 1 101 ? -10.248 -1.253 9.167 1.00 91.12 101 TRP A CA 1
ATOM 864 C C . TRP A 1 101 ? -11.623 -1.903 9.173 1.00 91.12 101 TRP A C 1
ATOM 866 O O . TRP A 1 101 ? -12.489 -1.641 8.336 1.00 91.12 101 TRP A O 1
ATOM 876 N N . GLN A 1 102 ? -11.823 -2.794 10.131 1.00 90.88 102 GLN A N 1
ATOM 877 C CA . GLN A 1 102 ? -13.109 -3.415 10.400 1.00 90.88 102 GLN A CA 1
ATOM 878 C C . GLN A 1 102 ? -13.500 -3.115 11.833 1.00 90.88 102 GLN A C 1
ATOM 880 O O . GLN A 1 102 ? -12.655 -3.118 12.723 1.00 90.88 102 GLN A O 1
ATOM 885 N N . ILE A 1 103 ? -14.783 -2.844 12.033 1.00 89.94 103 ILE A N 1
ATOM 886 C CA . ILE A 1 103 ? -15.357 -2.583 13.345 1.00 89.94 103 ILE A CA 1
ATOM 887 C C . ILE A 1 103 ? -16.389 -3.673 13.581 1.00 89.94 103 ILE A C 1
ATOM 889 O O . ILE A 1 103 ? -17.280 -3.866 12.751 1.00 89.94 103 ILE A O 1
ATOM 893 N N . ARG A 1 104 ? -16.265 -4.381 14.699 1.00 91.19 104 ARG A N 1
ATOM 894 C CA . ARG A 1 104 ? -17.217 -5.405 15.119 1.00 91.19 104 ARG A CA 1
ATOM 895 C C . ARG A 1 104 ? -17.636 -5.132 16.556 1.00 91.19 104 ARG A C 1
ATOM 897 O O . ARG A 1 104 ? -16.790 -4.993 17.431 1.00 91.19 104 ARG A O 1
ATOM 904 N N . LYS A 1 105 ? -18.946 -5.062 16.796 1.00 91.25 105 LYS A N 1
ATOM 905 C CA . LYS A 1 105 ? -19.491 -5.068 18.158 1.00 91.25 105 LYS A CA 1
ATOM 906 C C . LYS A 1 105 ? -19.502 -6.503 18.677 1.00 91.25 105 LYS A C 1
ATOM 908 O O . LYS A 1 105 ? -19.871 -7.411 17.929 1.00 91.25 105 LYS A O 1
ATOM 913 N N . LEU A 1 106 ? -19.057 -6.683 19.910 1.00 92.06 106 LEU A N 1
ATOM 914 C CA . LEU A 1 106 ? -19.025 -7.959 20.612 1.00 92.06 106 LEU A CA 1
ATOM 915 C C . LEU A 1 106 ? -20.193 -8.042 21.605 1.00 92.06 106 LEU A C 1
ATOM 917 O O . LEU A 1 106 ? -20.794 -7.026 21.965 1.00 92.06 106 LEU A O 1
ATOM 921 N N . ASP A 1 107 ? -20.524 -9.264 22.021 1.00 91.25 107 ASP A N 1
ATOM 922 C CA . ASP A 1 107 ? -21.697 -9.546 22.861 1.00 91.25 107 ASP A CA 1
ATOM 923 C C . ASP A 1 107 ? -21.545 -8.993 24.291 1.00 91.25 107 ASP A C 1
ATOM 925 O O . ASP A 1 107 ? -22.529 -8.724 24.975 1.00 91.25 107 ASP A O 1
ATOM 929 N N . ASP A 1 108 ? -20.309 -8.748 24.726 1.00 90.94 108 ASP A N 1
ATOM 930 C CA . ASP A 1 108 ? -19.937 -8.173 26.023 1.00 90.94 108 ASP A CA 1
ATOM 931 C C . ASP A 1 108 ? -19.960 -6.630 26.045 1.00 90.94 108 ASP A C 1
ATOM 933 O O . ASP A 1 108 ? -19.377 -6.006 26.929 1.00 90.94 108 ASP A O 1
ATOM 937 N N . GLN A 1 109 ? -20.630 -6.003 25.071 1.00 88.44 109 GLN A N 1
ATOM 938 C CA . GLN A 1 109 ? -20.685 -4.547 24.864 1.00 88.44 109 GLN A CA 1
ATOM 939 C C . GLN A 1 109 ? -19.340 -3.896 24.504 1.00 88.44 109 GLN A C 1
ATOM 941 O O . GLN A 1 109 ? -19.245 -2.667 24.449 1.00 88.44 109 GLN A O 1
ATOM 946 N N . THR A 1 110 ? -18.305 -4.679 24.200 1.00 90.75 110 THR A N 1
ATOM 947 C CA . THR A 1 110 ? -17.043 -4.136 23.693 1.00 90.75 110 THR A CA 1
ATOM 948 C C . THR A 1 110 ? -17.072 -3.983 22.169 1.00 90.75 110 THR A C 1
ATOM 950 O O . THR A 1 110 ? -17.940 -4.502 21.460 1.00 90.75 110 THR A O 1
ATOM 953 N N . THR A 1 111 ? -16.144 -3.188 21.631 1.00 90.12 111 THR A N 1
ATOM 954 C CA . THR A 1 111 ? -15.989 -2.989 20.184 1.00 90.12 111 THR A CA 1
ATOM 955 C C . THR A 1 111 ? -14.581 -3.386 19.764 1.00 90.12 111 THR A C 1
ATOM 957 O O . THR A 1 111 ? -13.605 -2.769 20.183 1.00 90.12 111 THR A O 1
ATOM 960 N N . GLU A 1 112 ? -14.479 -4.398 18.906 1.00 91.62 112 GLU A N 1
ATOM 961 C CA . GLU A 1 112 ? -13.232 -4.809 18.266 1.00 91.62 112 GLU A CA 1
ATOM 962 C C . GLU A 1 112 ? -12.977 -3.923 17.042 1.00 91.62 112 GLU A C 1
ATOM 964 O O . GLU A 1 112 ? -13.845 -3.754 16.178 1.00 91.62 112 GLU A O 1
ATOM 969 N N . ILE A 1 113 ? -11.762 -3.382 16.948 1.00 90.50 113 ILE A N 1
ATOM 970 C CA . ILE A 1 113 ? -11.289 -2.653 15.772 1.00 90.50 113 ILE A CA 1
ATOM 971 C C . ILE A 1 113 ? -10.084 -3.392 15.216 1.00 90.50 113 ILE A C 1
ATOM 973 O O . ILE A 1 113 ? -9.030 -3.453 15.845 1.00 90.50 113 ILE A O 1
ATOM 977 N N . ARG A 1 114 ? -10.238 -3.933 14.011 1.00 91.44 114 ARG A N 1
ATOM 978 C CA . ARG A 1 114 ? -9.178 -4.650 13.308 1.00 91.44 114 ARG A CA 1
ATOM 979 C C . ARG A 1 114 ? -8.570 -3.761 12.244 1.00 91.44 114 ARG A C 1
ATOM 981 O O . ARG A 1 114 ? -9.277 -3.319 11.342 1.00 91.44 114 ARG A O 1
ATOM 988 N N . LEU A 1 115 ? -7.269 -3.524 12.342 1.00 91.25 115 LEU A N 1
ATOM 989 C CA . LEU A 1 115 ? -6.486 -2.772 11.367 1.00 91.25 115 LEU A CA 1
ATOM 990 C C . LEU A 1 115 ? -5.731 -3.749 10.470 1.00 91.25 115 LEU A C 1
ATOM 992 O O . LEU A 1 115 ? -4.951 -4.557 10.960 1.00 91.25 115 LEU A O 1
ATOM 996 N N . ILE A 1 116 ? -5.969 -3.670 9.163 1.00 90.50 116 ILE A N 1
ATOM 997 C CA . ILE A 1 116 ? -5.446 -4.616 8.174 1.00 90.50 116 ILE A CA 1
ATOM 998 C C . ILE A 1 116 ? -4.606 -3.838 7.169 1.00 90.50 116 ILE A C 1
ATOM 1000 O O . ILE A 1 116 ? -5.099 -2.930 6.501 1.00 90.50 116 ILE A O 1
ATOM 1004 N N . ASP A 1 117 ? -3.336 -4.201 7.043 1.00 90.19 117 ASP A N 1
ATOM 1005 C CA . ASP A 1 117 ? -2.399 -3.606 6.095 1.00 90.19 117 ASP A CA 1
ATOM 1006 C C . ASP A 1 117 ? -2.498 -4.362 4.777 1.00 90.19 117 ASP A C 1
ATOM 1008 O O . ASP A 1 117 ? -2.244 -5.570 4.687 1.00 90.19 117 ASP A O 1
ATOM 1012 N N . LEU A 1 118 ? -2.838 -3.630 3.726 1.00 86.69 118 LEU A N 1
ATOM 1013 C CA . LEU A 1 118 ? -3.156 -4.249 2.454 1.00 86.69 118 LEU A CA 1
ATOM 1014 C C . LEU A 1 118 ? -1.903 -4.753 1.706 1.00 86.69 118 LEU A C 1
ATOM 1016 O O . LEU A 1 118 ? -2.013 -5.581 0.801 1.00 86.69 118 LEU A O 1
ATOM 1020 N N . ARG A 1 119 ? -0.693 -4.358 2.125 1.00 83.38 119 ARG A N 1
ATOM 1021 C CA . ARG A 1 119 ? 0.588 -4.736 1.488 1.00 83.38 119 ARG A CA 1
ATOM 1022 C C . ARG A 1 119 ? 0.995 -6.181 1.752 1.00 83.38 119 ARG A C 1
ATOM 1024 O O . ARG A 1 119 ? 1.879 -6.712 1.065 1.00 83.38 119 ARG A O 1
ATOM 1031 N N . TYR A 1 120 ? 0.406 -6.801 2.773 1.00 83.06 120 TYR A N 1
ATOM 1032 C CA . TYR A 1 120 ? 0.745 -8.148 3.235 1.00 83.06 120 TYR A CA 1
ATOM 1033 C C . TYR A 1 120 ? -0.250 -9.218 2.772 1.00 83.06 120 TYR A C 1
ATOM 1035 O O . TYR A 1 120 ? -0.220 -10.334 3.286 1.00 83.06 120 TYR A O 1
ATOM 1043 N N . LEU A 1 121 ? -1.065 -8.929 1.749 1.00 81.81 121 LEU A N 1
ATOM 1044 C CA . LEU A 1 121 ? -1.910 -9.932 1.100 1.00 81.81 121 LEU A CA 1
ATOM 1045 C C . LEU A 1 121 ? -1.059 -11.108 0.607 1.00 81.81 121 LEU A C 1
ATOM 1047 O O . LEU A 1 121 ? -0.242 -10.959 -0.306 1.00 81.81 121 LEU A O 1
ATOM 1051 N N . ASN A 1 122 ? -1.256 -12.302 1.154 1.00 78.81 122 ASN A N 1
ATOM 1052 C CA . ASN A 1 122 ? -0.518 -13.499 0.774 1.00 78.81 122 ASN A CA 1
ATOM 1053 C C . ASN A 1 122 ? -1.477 -14.669 0.555 1.00 78.81 122 ASN A C 1
ATOM 1055 O O . ASN A 1 122 ? -2.294 -14.971 1.412 1.00 78.81 122 ASN A O 1
ATOM 1059 N N . LYS A 1 123 ? -1.376 -15.338 -0.601 1.00 80.38 123 LYS A N 1
ATOM 1060 C CA . LYS A 1 123 ? -2.254 -16.464 -0.974 1.00 80.38 123 LYS A CA 1
ATOM 1061 C C . LYS A 1 123 ? -3.762 -16.188 -0.765 1.00 80.38 123 LYS A C 1
ATOM 1063 O O . LYS A 1 123 ? -4.489 -17.082 -0.363 1.00 80.38 123 LYS A O 1
ATOM 1068 N N . GLY A 1 124 ? -4.218 -14.957 -1.015 1.00 75.44 124 GLY A N 1
ATOM 1069 C CA . GLY A 1 124 ? -5.629 -14.574 -0.861 1.00 75.44 124 GLY A CA 1
ATOM 1070 C C . GLY A 1 124 ? -6.068 -14.233 0.568 1.00 75.44 124 GLY A C 1
ATOM 1071 O O . GLY A 1 124 ? -7.227 -13.897 0.768 1.00 75.44 124 GLY A O 1
ATOM 1072 N N . HIS A 1 125 ? -5.159 -14.264 1.547 1.00 78.12 125 HIS A N 1
ATOM 1073 C CA . HIS A 1 125 ? -5.456 -13.912 2.934 1.00 78.12 125 HIS A CA 1
ATOM 1074 C C . HIS A 1 125 ? -4.520 -12.811 3.445 1.00 78.12 125 HIS A C 1
ATOM 1076 O O . HIS A 1 125 ? -3.346 -12.738 3.068 1.00 78.12 125 HIS A O 1
ATOM 1082 N N . TYR A 1 126 ? -5.048 -11.951 4.312 1.00 80.69 126 TYR A N 1
ATOM 1083 C CA . TYR A 1 126 ? -4.251 -11.017 5.101 1.00 80.69 126 TYR A CA 1
ATOM 1084 C C . TYR A 1 126 ? -3.768 -11.739 6.356 1.00 80.69 126 TYR A C 1
ATOM 1086 O O . TYR A 1 126 ? -4.542 -12.441 7.001 1.00 80.69 126 TYR A O 1
ATOM 1094 N N . SER A 1 127 ? -2.478 -11.615 6.675 1.00 67.94 127 SER A N 1
ATOM 1095 C CA . SER A 1 127 ? -1.885 -12.296 7.836 1.00 67.94 127 SER A CA 1
ATOM 1096 C C . SER A 1 127 ? -2.399 -11.778 9.189 1.00 67.94 127 SER A C 1
ATOM 1098 O O . SER A 1 127 ? -2.007 -12.324 10.216 1.00 67.94 127 SER A O 1
ATOM 1100 N N . PHE A 1 128 ? -3.213 -10.721 9.190 1.00 57.94 128 PHE A N 1
ATOM 1101 C CA . PHE A 1 128 ? -3.800 -10.060 10.350 1.00 57.94 128 PHE A CA 1
ATOM 1102 C C . PHE A 1 128 ? -5.113 -9.381 9.959 1.00 57.94 128 PHE A C 1
ATOM 1104 O O . PHE A 1 128 ? -5.182 -8.865 8.818 1.00 57.94 128 PHE A O 1
#

Organism: Staphylococcus capitis (NCBI:txid29388)

InterPro domains:
  IPR053170 Negative transcriptional regulator [PTHR40031] (1-128)

Radius of gyration: 16.96 Å; chains: 1; bounding box: 48×29×44 Å

Foldseek 3Di:
DVVLVVVVVVQQVLLQVLVCVVCVVPFAWPDWDWADDPPHQKIWIWTDTPFWIWTWIGRRNDIDTPDIGTDDDLDPVDPLVVCCPPPVNVVCPVVAPAWDWDWDQDPVRDIDIDIFRRHQQDPNDTPD

Secondary structure (DSSP, 8-state):
-HHHHHHHHHHHHHHHHHHHHHHHTTS-EEEEEEEE-SSTTEEEEEEEESSEEEEEEEETTEEEEEEEEEPPP--TTSHHHHTTTSHHHHHHHHH-SSEEEEEEE-TTS-EEEEEEEGGGEETTEE--

Sequence (128 aa):
LIIYYIVRFKMQSIIKSQALKHIHDEHHPVKIFVAPTMKFMKWRVEIHTENYDYVGRAYGRNITFSDKVKRQQFSPDTLLWQIKSNPEIRTFLKFSSIYRWQIRKLDDQTTEIRLIDLRYLNKGHYSF

pLDDT: mean 88.49, std 6.1, range [57.94, 95.56]